Protein AF-A0A5N4CCH5-F1 (afdb_monomer)

pLDDT: mean 79.67, std 15.78, range [26.64, 95.81]

Radius of gyration: 15.65 Å; Cα contacts (8 Å, |Δi|>4): 89; chains: 1; bounding box: 44×26×33 Å

Nearest PDB structures (foldseek):
  2zqq-assembly1_A  TM=9.635E-01  e=7.496E-06  Homo sapiens
  8ahz-assembly1_A  TM=8.994E-01  e=6.112E-03  Streptomyces virginiae
  4elx-assembly1_D  TM=8.925E-01  e=4.758E-02  Escherichia coli K-12
  4i42-assembly1_A  TM=8.970E-01  e=4.758E-02  Escherichia coli K-12
  5z7r-assembly1_A  TM=9.036E-01  e=8.806E-02  Clostridium acetobutylicum ATCC 824

InterPro domains:
  IPR001753 Enoyl-CoA hydratase/isomerase-like domain [PF00378] (44-97)
  IPR029045 ClpP/crotonase-like domain superfamily [SSF52096] (44-97)

Secondary structure (DSSP, 8-state):
-----TTSHHHHHHHHHHHHHS---HHHHHHHHHHHHHHHHHHTEEEEEE--GGGTT---HHHHHHHHHHHHHHHT-TT--EEEEEESSTT-S----

Mean predicted aligned error: 8.51 Å

Foldseek 3Di:
DDDPVQLPPVLVVVLVVVVVVDVDDPVVSVVVSVVVSVVSQQQAEGEAEQEDQVQLAEPDPVNVVVVVVVVVVCVPPPSHDYYHYAYPHPPGGYPYD

Solvent-accessible surface area (backbone atoms only — not comparable to full-atom values): 5791 Å² total; per-residue (Å²): 134,78,77,82,70,46,68,51,64,61,52,55,50,51,48,49,58,43,52,76,71,41,98,66,60,80,85,53,50,62,63,50,52,51,52,52,47,52,52,44,59,71,66,10,57,41,46,47,76,46,79,37,67,94,57,44,38,40,56,42,74,66,55,52,54,51,51,50,53,51,51,60,61,48,70,75,40,89,62,60,72,44,78,46,79,44,47,70,37,85,99,41,70,56,68,49,114

Sequence (97 aa):
MEKLDNRIPLVDKFCADLKERVKMNPSEVGPFVSKIRAVINEIGIVVLGINRASAKNSLSKNLIKMLSKAVDALKSDKKVRTIIVRSEVPGIFCAGM

Organism: Camelus dromedarius (NCBI:txid9838)

Structure (mmCIF, N/CA/C/O backbone):
data_AF-A0A5N4CCH5-F1
#
_entry.id   AF-A0A5N4CCH5-F1
#
loop_
_atom_site.group_PDB
_atom_site.id
_atom_site.type_symbol
_atom_site.label_atom_id
_atom_site.label_alt_id
_atom_site.label_comp_id
_atom_site.label_asym_id
_atom_site.label_entity_id
_atom_site.label_seq_id
_atom_site.pdbx_PDB_ins_code
_atom_site.Cartn_x
_atom_site.Cartn_y
_atom_site.Cartn_z
_atom_site.occupancy
_atom_site.B_iso_or_equiv
_atom_site.auth_seq_id
_atom_site.auth_comp_id
_atom_site.auth_asym_id
_atom_site.auth_atom_id
_atom_site.pdbx_PDB_model_num
ATOM 1 N N . MET A 1 1 ? 5.363 16.893 4.898 1.00 26.64 1 MET A N 1
ATOM 2 C CA . MET A 1 1 ? 4.578 15.892 5.650 1.00 26.64 1 MET A CA 1
ATOM 3 C C . MET A 1 1 ? 3.293 15.664 4.870 1.00 26.64 1 MET A C 1
ATOM 5 O O . MET A 1 1 ? 2.248 16.192 5.224 1.00 26.64 1 MET A O 1
ATOM 9 N N . GLU A 1 2 ? 3.407 14.995 3.721 1.00 28.94 2 GLU A N 1
ATOM 10 C CA . GLU A 1 2 ? 2.249 14.644 2.897 1.00 28.94 2 GLU A CA 1
ATOM 11 C C . GLU A 1 2 ? 1.438 13.614 3.671 1.00 28.94 2 GLU A C 1
ATOM 13 O O . GLU A 1 2 ? 1.958 12.568 4.068 1.00 28.94 2 GLU A O 1
ATOM 18 N N . LYS A 1 3 ? 0.180 13.948 3.962 1.00 30.39 3 LYS A N 1
ATOM 19 C CA . LYS A 1 3 ? -0.773 12.978 4.484 1.00 30.39 3 LYS A CA 1
ATOM 20 C C . LYS A 1 3 ? -0.831 11.862 3.451 1.00 30.39 3 LYS A C 1
ATOM 22 O O . LYS A 1 3 ? -1.191 12.110 2.307 1.00 30.39 3 LYS A O 1
ATOM 27 N N . LEU A 1 4 ? -0.417 10.670 3.862 1.00 39.78 4 LEU A N 1
ATOM 28 C CA . LEU A 1 4 ? -0.487 9.455 3.071 1.00 39.78 4 LEU A CA 1
ATOM 29 C C . LEU A 1 4 ? -1.975 9.130 2.871 1.00 39.78 4 LEU A C 1
ATOM 31 O O . LEU A 1 4 ? -2.545 8.300 3.578 1.00 39.78 4 LEU A O 1
ATOM 35 N N . ASP A 1 5 ? -2.641 9.823 1.951 1.00 44.97 5 ASP A N 1
ATOM 36 C CA . ASP A 1 5 ? -4.010 9.514 1.549 1.00 44.97 5 ASP A CA 1
ATOM 37 C C . ASP A 1 5 ? -4.011 8.308 0.598 1.00 44.97 5 ASP A C 1
ATOM 39 O O . ASP A 1 5 ? -4.600 8.285 -0.477 1.00 44.97 5 ASP A O 1
ATOM 43 N N . ASN A 1 6 ? -3.320 7.248 1.019 1.00 46.69 6 ASN A N 1
ATOM 44 C CA . ASN A 1 6 ? -3.266 5.965 0.331 1.00 46.69 6 ASN A CA 1
ATOM 45 C C . ASN A 1 6 ? -4.557 5.150 0.547 1.00 46.69 6 ASN A C 1
ATOM 47 O O . ASN A 1 6 ? -4.608 3.959 0.248 1.00 46.69 6 ASN A O 1
ATOM 51 N N . ARG A 1 7 ? -5.623 5.774 1.068 1.00 50.81 7 ARG A N 1
ATOM 52 C CA . ARG A 1 7 ? -6.957 5.165 1.203 1.00 50.81 7 ARG A CA 1
ATOM 53 C C . ARG A 1 7 ? -7.794 5.266 -0.076 1.00 50.81 7 ARG A C 1
ATOM 55 O O . ARG A 1 7 ? -8.833 4.625 -0.187 1.00 50.81 7 ARG A O 1
ATOM 62 N N . ILE A 1 8 ? -7.329 6.043 -1.050 1.00 51.16 8 ILE A N 1
ATOM 63 C CA . ILE A 1 8 ? -8.065 6.432 -2.255 1.00 51.16 8 ILE A CA 1
ATOM 64 C C . ILE A 1 8 ? -7.961 5.431 -3.434 1.00 51.16 8 ILE A C 1
ATOM 66 O O . ILE A 1 8 ? -8.993 5.136 -4.041 1.00 51.16 8 ILE A O 1
ATOM 70 N N . PRO A 1 9 ? -6.804 4.812 -3.758 1.00 53.78 9 PRO A N 1
ATOM 71 C CA . PRO A 1 9 ? -6.645 4.146 -5.058 1.00 53.78 9 PRO A CA 1
ATOM 72 C C . PRO A 1 9 ? -7.313 2.766 -5.185 1.00 53.78 9 PRO A C 1
ATOM 74 O O . PRO A 1 9 ? -7.519 2.296 -6.304 1.00 53.78 9 PRO A O 1
ATOM 77 N N . LEU A 1 10 ? -7.643 2.079 -4.084 1.00 59.34 10 LEU A N 1
ATOM 78 C CA . LEU A 1 10 ? -8.353 0.792 -4.160 1.00 59.34 10 LEU A CA 1
ATOM 79 C C . LEU A 1 10 ? -9.838 0.986 -4.441 1.00 59.34 10 LEU A C 1
ATOM 81 O O . LEU A 1 10 ? -10.371 0.248 -5.256 1.00 59.34 10 LEU A O 1
ATOM 85 N N . VAL A 1 11 ? -10.480 1.979 -3.819 1.00 61.31 11 VAL A N 1
ATOM 86 C CA . VAL A 1 11 ? -11.877 2.315 -4.119 1.00 61.31 11 VAL A CA 1
ATOM 87 C C . VAL A 1 11 ? -11.985 2.724 -5.576 1.00 61.31 11 VAL A C 1
ATOM 89 O O . VAL A 1 11 ? -12.819 2.188 -6.285 1.00 61.31 11 VAL A O 1
ATOM 92 N N . ASP A 1 12 ? -11.109 3.606 -6.052 1.00 63.47 12 ASP A N 1
ATOM 93 C CA . ASP A 1 12 ? -11.226 4.124 -7.414 1.00 63.47 12 ASP A CA 1
ATOM 94 C C . ASP A 1 12 ? -10.937 3.045 -8.466 1.00 63.47 12 ASP A C 1
ATOM 96 O O . ASP A 1 12 ? -11.657 2.960 -9.459 1.00 63.47 12 ASP A O 1
ATOM 100 N N . LYS A 1 13 ? -9.970 2.146 -8.216 1.00 63.59 13 LYS A N 1
ATOM 101 C CA . LYS A 1 13 ? -9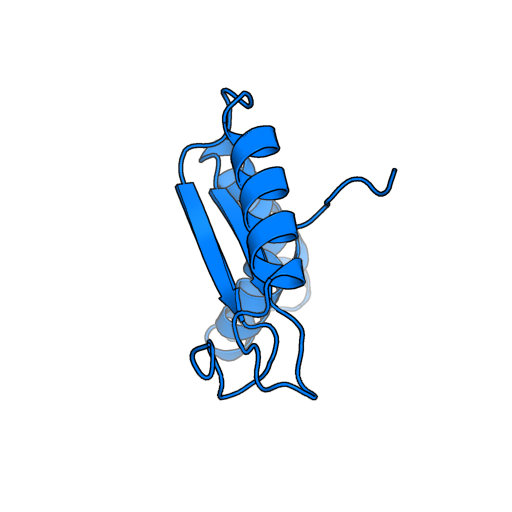.730 0.984 -9.086 1.00 63.59 13 LYS A CA 1
ATOM 102 C C . LYS A 1 13 ? -10.854 -0.050 -9.001 1.00 63.59 13 LYS A C 1
ATOM 104 O O . LYS A 1 13 ? -11.303 -0.536 -10.027 1.00 63.59 13 LYS A O 1
ATOM 109 N N . PHE A 1 14 ? -11.345 -0.359 -7.805 1.00 64.50 14 PHE A N 1
ATOM 110 C CA . PHE A 1 14 ? -12.470 -1.275 -7.615 1.00 64.50 14 PHE A CA 1
ATOM 111 C C . PHE A 1 14 ? -13.752 -0.730 -8.248 1.00 64.50 14 PHE A C 1
ATOM 113 O O . PHE A 1 14 ? -14.509 -1.472 -8.858 1.00 64.50 14 PHE A O 1
ATOM 120 N N . CYS A 1 15 ? -13.984 0.575 -8.155 1.00 63.00 15 CYS A N 1
ATOM 121 C CA . CYS A 1 15 ? -15.099 1.246 -8.798 1.00 63.00 15 CYS A CA 1
ATOM 122 C C . CYS A 1 15 ? -14.917 1.334 -10.314 1.00 63.00 15 CYS A C 1
ATOM 124 O O . CYS A 1 15 ? -15.917 1.257 -11.015 1.00 63.00 15 CYS A O 1
ATOM 126 N N . ALA A 1 16 ? -13.692 1.463 -10.833 1.00 65.12 16 ALA A N 1
ATOM 127 C CA . ALA A 1 16 ? -13.425 1.330 -12.265 1.00 65.12 16 ALA A CA 1
ATOM 128 C C . ALA A 1 16 ? -13.736 -0.097 -12.756 1.00 65.12 16 ALA A C 1
ATOM 130 O O . ALA A 1 16 ? -14.541 -0.254 -13.671 1.00 65.12 16 ALA A O 1
ATOM 131 N N . ASP A 1 17 ? -13.219 -1.122 -12.070 1.00 65.38 17 ASP A N 1
ATOM 132 C CA . ASP A 1 17 ? -13.488 -2.534 -12.374 1.00 65.38 17 ASP A CA 1
ATOM 133 C C . ASP A 1 17 ? -14.992 -2.868 -12.247 1.00 65.38 17 ASP A C 1
ATOM 135 O O . ASP A 1 17 ? -15.541 -3.627 -13.046 1.00 65.38 17 ASP A O 1
ATOM 139 N N . LEU A 1 18 ? -15.697 -2.300 -11.258 1.00 64.81 18 LEU A N 1
ATOM 140 C CA . LEU A 1 18 ? -17.145 -2.471 -11.100 1.00 64.81 18 LEU A CA 1
ATOM 141 C C . LEU A 1 18 ? -17.948 -1.705 -12.150 1.00 64.81 18 LEU A C 1
ATOM 143 O O . LEU A 1 18 ? -18.959 -2.227 -12.599 1.00 64.81 18 LEU A O 1
ATOM 147 N N . LYS A 1 19 ? -17.524 -0.506 -12.567 1.00 64.06 19 LYS A N 1
ATOM 148 C CA . LYS A 1 19 ? -18.167 0.232 -13.668 1.00 64.06 19 LYS A CA 1
ATOM 149 C C . LYS A 1 19 ? -18.099 -0.538 -14.981 1.00 64.06 19 LYS A C 1
ATOM 151 O O . LYS A 1 19 ? -19.061 -0.512 -15.736 1.00 64.06 19 LYS A O 1
ATOM 156 N N . GLU A 1 20 ? -16.994 -1.232 -15.251 1.00 63.94 20 GLU A N 1
ATOM 157 C CA . GLU A 1 20 ? -16.899 -2.105 -16.428 1.00 63.94 20 GLU A CA 1
ATOM 158 C C . GLU A 1 20 ? -17.831 -3.322 -16.328 1.00 63.94 20 GLU A C 1
ATOM 160 O O . GLU A 1 20 ? -18.353 -3.788 -17.340 1.00 63.94 20 GLU A O 1
ATOM 165 N N . ARG A 1 21 ? -18.081 -3.831 -15.114 1.00 60.75 21 ARG A N 1
ATOM 166 C CA . ARG A 1 21 ? -18.922 -5.021 -14.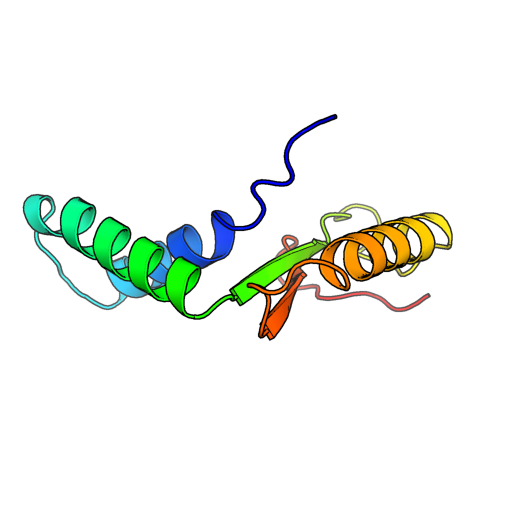882 1.00 60.75 21 ARG A CA 1
ATOM 167 C C . ARG A 1 21 ? -20.411 -4.716 -14.724 1.00 60.75 21 ARG A C 1
ATOM 169 O O . ARG A 1 21 ? -21.242 -5.568 -15.026 1.00 60.75 21 ARG A O 1
ATOM 176 N N . VAL A 1 22 ? -20.757 -3.528 -14.243 1.00 66.81 22 VAL A N 1
ATOM 177 C CA . VAL A 1 22 ? -22.126 -3.099 -13.959 1.00 66.81 22 VAL A CA 1
ATOM 178 C C . VAL A 1 22 ? -22.461 -1.978 -14.934 1.00 66.81 22 VAL 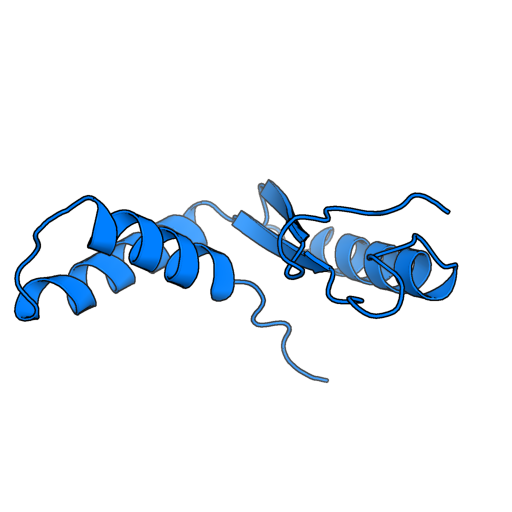A C 1
ATOM 180 O O . VAL A 1 22 ? -21.952 -0.869 -14.798 1.00 66.81 22 VAL A O 1
ATOM 183 N N . LYS A 1 23 ? -23.326 -2.251 -15.920 1.00 70.94 23 LYS A N 1
ATOM 184 C CA . LYS A 1 23 ? -23.901 -1.231 -16.817 1.00 70.94 23 LYS A CA 1
ATOM 185 C C . LYS A 1 23 ? -24.792 -0.275 -16.004 1.00 70.94 23 LYS A C 1
ATOM 187 O O . LYS A 1 23 ? -26.007 -0.427 -15.983 1.00 70.94 23 LYS A O 1
ATOM 192 N N . MET A 1 24 ? -24.173 0.642 -15.268 1.00 71.56 24 MET A N 1
ATOM 193 C CA . MET A 1 24 ? -24.813 1.548 -14.313 1.00 71.56 24 MET A CA 1
ATOM 194 C C . MET A 1 24 ? -25.076 2.915 -14.948 1.00 71.56 24 MET A C 1
ATOM 196 O O . MET A 1 24 ? -24.270 3.407 -15.740 1.00 71.56 24 MET A O 1
ATOM 200 N N . ASN A 1 25 ? -26.180 3.556 -14.561 1.00 81.75 25 ASN A N 1
ATOM 201 C CA . ASN A 1 25 ? -26.483 4.910 -15.007 1.00 81.75 25 ASN A CA 1
ATOM 202 C C . ASN A 1 25 ? -25.484 5.923 -14.410 1.00 81.75 25 ASN A C 1
ATOM 204 O O . ASN A 1 25 ? -25.153 5.831 -13.223 1.00 81.75 25 ASN A O 1
ATOM 208 N N . PRO A 1 26 ? -25.023 6.933 -15.176 1.00 79.12 26 PRO A N 1
ATOM 209 C CA . PRO A 1 26 ? -24.027 7.899 -14.698 1.00 79.12 26 PRO A CA 1
ATOM 210 C C . PRO A 1 26 ? -24.414 8.637 -13.406 1.00 79.12 26 PRO A C 1
ATOM 212 O O . PRO A 1 26 ? -23.539 8.999 -12.621 1.00 79.12 26 PRO A O 1
ATOM 215 N N . SER A 1 27 ? -25.712 8.831 -13.162 1.00 85.31 27 SER A N 1
ATOM 216 C CA . SER A 1 27 ? -26.250 9.481 -11.962 1.00 85.31 27 SER A CA 1
ATOM 217 C C . SER A 1 27 ? -26.060 8.670 -10.672 1.00 85.31 27 SER A C 1
ATOM 219 O O . SER A 1 27 ? -26.013 9.250 -9.590 1.00 85.31 27 SER A O 1
ATOM 221 N N . GLU A 1 28 ? -25.908 7.348 -10.760 1.00 80.88 28 GLU A N 1
ATOM 222 C CA . GLU A 1 28 ? -25.823 6.450 -9.596 1.00 80.88 28 GLU A CA 1
ATOM 223 C C . GLU A 1 28 ? -24.379 6.169 -9.160 1.00 80.88 28 GLU A C 1
ATOM 225 O O . GLU A 1 28 ? -24.115 5.779 -8.020 1.00 80.88 28 GLU A O 1
ATOM 230 N N . VAL A 1 29 ? -23.422 6.436 -10.050 1.00 79.12 29 VAL A N 1
ATOM 231 C CA . VAL A 1 29 ? -21.995 6.183 -9.841 1.00 79.12 29 VAL A CA 1
ATOM 232 C C . VAL A 1 29 ? -21.446 6.921 -8.618 1.00 79.12 29 VAL A C 1
ATOM 234 O O . VAL A 1 29 ? -20.743 6.326 -7.803 1.00 79.12 29 VAL A O 1
ATOM 237 N N . GLY A 1 30 ? -21.733 8.219 -8.488 1.00 80.25 30 GLY A N 1
ATOM 238 C CA . GLY A 1 30 ? -21.195 9.054 -7.407 1.00 80.25 30 GLY A CA 1
ATOM 239 C C . GLY A 1 30 ? -21.610 8.562 -6.012 1.00 80.25 30 GLY A C 1
ATOM 240 O O . GLY A 1 30 ? -20.736 8.296 -5.175 1.00 80.25 30 GLY A O 1
ATOM 241 N N . PRO A 1 31 ? -22.921 8.380 -5.757 1.00 86.12 31 PRO A N 1
ATOM 242 C CA . PRO A 1 31 ? -23.421 7.803 -4.510 1.00 86.12 31 PRO A CA 1
ATOM 243 C C . PRO A 1 31 ? -22.859 6.406 -4.221 1.00 86.12 31 PRO A C 1
ATOM 245 O O . PRO A 1 31 ? -22.478 6.118 -3.086 1.00 86.12 31 PRO A O 1
ATOM 248 N N . PHE A 1 32 ? -22.748 5.552 -5.242 1.00 81.44 32 PHE A N 1
ATOM 249 C CA . PHE A 1 32 ? -22.232 4.193 -5.095 1.00 81.44 32 PHE A CA 1
ATOM 250 C C . PHE A 1 32 ? -20.762 4.165 -4.646 1.00 81.44 32 PHE A C 1
ATOM 252 O O . PHE A 1 32 ? -20.429 3.526 -3.645 1.00 81.44 32 PHE A O 1
ATOM 259 N N . VAL A 1 33 ? -19.892 4.925 -5.324 1.00 78.94 33 VAL A N 1
ATOM 260 C CA . VAL A 1 33 ? -18.467 5.071 -4.966 1.00 78.94 33 VAL A CA 1
ATOM 261 C C . VAL A 1 33 ? -18.319 5.626 -3.547 1.00 78.94 33 VAL A C 1
ATOM 263 O O . VAL A 1 33 ? -17.506 5.135 -2.763 1.00 78.94 33 VAL A O 1
ATOM 266 N N . SER A 1 34 ? -19.136 6.622 -3.194 1.00 81.44 34 SER A N 1
ATOM 267 C CA . SER A 1 34 ? -19.111 7.255 -1.870 1.00 81.44 34 SER A CA 1
ATOM 268 C C . SER A 1 34 ? -19.483 6.272 -0.761 1.00 81.44 34 SER A C 1
ATOM 270 O O . SER A 1 34 ? -18.815 6.224 0.273 1.00 81.44 34 SER A O 1
ATOM 272 N N . LYS A 1 35 ? -20.502 5.436 -0.991 1.00 83.12 35 LYS A N 1
ATOM 273 C CA . LYS A 1 35 ? -20.942 4.420 -0.029 1.00 83.12 35 LYS A CA 1
ATOM 274 C C . LYS A 1 35 ? -19.889 3.330 0.165 1.00 83.12 35 LYS A C 1
ATOM 276 O O . LYS A 1 35 ? -19.586 2.977 1.300 1.00 83.12 35 LYS A O 1
ATOM 281 N N . ILE A 1 36 ? -19.268 2.858 -0.918 1.00 81.50 36 ILE A N 1
ATOM 282 C CA . ILE A 1 36 ? -18.149 1.904 -0.846 1.00 81.50 36 ILE A CA 1
ATOM 283 C C . ILE A 1 36 ? -16.973 2.501 -0.067 1.00 81.50 36 ILE A C 1
ATOM 285 O O . ILE A 1 36 ? -16.408 1.839 0.803 1.00 81.50 36 ILE A O 1
ATOM 289 N N . ARG A 1 37 ? -16.619 3.762 -0.339 1.00 74.94 37 ARG A N 1
ATOM 290 C CA . ARG A 1 37 ? -15.533 4.460 0.359 1.00 74.94 37 ARG A CA 1
ATOM 291 C C . ARG A 1 37 ? -15.800 4.575 1.859 1.00 74.94 37 ARG A C 1
ATOM 293 O O . ARG A 1 37 ? -14.888 4.350 2.650 1.00 74.94 37 ARG A O 1
ATOM 300 N N . ALA A 1 38 ? -17.033 4.901 2.245 1.00 79.44 38 ALA A N 1
ATOM 301 C CA . ALA A 1 38 ? -17.438 4.961 3.646 1.00 79.44 38 ALA A CA 1
ATOM 302 C C . ALA A 1 38 ? -17.270 3.596 4.331 1.00 79.44 38 ALA A C 1
ATOM 304 O O . ALA A 1 38 ? -16.576 3.511 5.341 1.00 79.44 38 ALA A O 1
ATOM 305 N N . VAL A 1 39 ? -17.782 2.523 3.716 1.00 80.00 39 VAL A N 1
ATOM 306 C CA . VAL A 1 39 ? -17.653 1.156 4.247 1.00 80.00 39 VAL A CA 1
ATOM 307 C C . VAL A 1 39 ? -16.185 0.752 4.391 1.00 80.00 39 VAL A C 1
ATOM 309 O O . VAL A 1 39 ? -15.795 0.263 5.446 1.00 80.00 39 VAL A O 1
ATOM 312 N N . ILE A 1 40 ? -15.348 0.997 3.375 1.00 76.00 40 ILE A N 1
ATOM 313 C CA . ILE A 1 40 ? -13.913 0.660 3.402 1.00 76.00 40 ILE A CA 1
ATOM 314 C C . ILE A 1 40 ? -13.169 1.416 4.516 1.00 76.00 40 ILE A C 1
ATOM 316 O O . ILE A 1 40 ? -12.308 0.846 5.195 1.00 76.00 40 ILE A O 1
ATOM 320 N N . ASN A 1 41 ? -13.528 2.679 4.746 1.00 73.31 41 ASN A N 1
ATOM 321 C CA . ASN A 1 41 ? -12.967 3.474 5.834 1.00 73.31 41 ASN A CA 1
ATOM 322 C C . ASN A 1 41 ? -13.412 2.977 7.216 1.00 73.31 41 ASN A C 1
ATOM 324 O O . ASN A 1 41 ? -12.610 2.995 8.148 1.00 73.31 41 ASN A O 1
ATOM 328 N N . GLU A 1 42 ? -14.655 2.514 7.355 1.00 79.56 42 GLU A N 1
ATOM 329 C CA . GLU A 1 42 ? -15.173 1.956 8.607 1.00 79.56 42 GLU A CA 1
ATOM 330 C C . GLU A 1 42 ? -14.528 0.612 8.948 1.00 79.56 42 GLU A C 1
ATOM 332 O O . GLU A 1 42 ? -14.151 0.378 10.097 1.00 79.56 42 GLU A O 1
ATOM 337 N N . ILE A 1 43 ? -14.339 -0.271 7.964 1.00 82.56 43 ILE A N 1
ATOM 338 C CA . ILE A 1 43 ? -13.718 -1.588 8.182 1.00 82.56 43 ILE A CA 1
ATOM 339 C C . ILE A 1 43 ? -12.209 -1.507 8.446 1.00 82.56 43 ILE A C 1
ATOM 341 O O . ILE A 1 43 ? -11.643 -2.464 8.969 1.00 82.56 43 ILE A O 1
ATOM 345 N N . GLY A 1 44 ? -11.568 -0.359 8.205 1.00 85.56 44 GLY A N 1
ATOM 346 C CA . GLY A 1 44 ? -10.184 -0.127 8.620 1.00 85.56 44 GLY A CA 1
ATOM 347 C C . GLY A 1 44 ? -9.138 -0.712 7.673 1.00 85.56 44 GLY A C 1
ATOM 348 O O . GLY A 1 44 ? -8.095 -1.189 8.124 1.00 85.56 44 GLY A O 1
ATOM 349 N N . ILE A 1 45 ? -9.419 -0.722 6.369 1.00 84.19 45 ILE A N 1
ATOM 350 C CA . ILE A 1 45 ? -8.468 -1.191 5.355 1.00 84.19 45 ILE A CA 1
ATOM 351 C C . ILE A 1 45 ? -7.523 -0.052 4.960 1.00 84.19 45 ILE A C 1
ATOM 353 O O . ILE A 1 45 ? -7.956 1.055 4.638 1.00 84.19 45 ILE A O 1
ATOM 357 N N . VAL A 1 46 ? -6.225 -0.345 4.928 1.00 84.56 46 VAL A N 1
ATOM 358 C CA . VAL A 1 46 ? -5.178 0.543 4.409 1.00 84.56 46 VAL A CA 1
ATOM 359 C C . VAL A 1 46 ? -4.464 -0.133 3.251 1.00 84.56 46 VAL A C 1
ATOM 361 O O . VAL A 1 46 ? -4.229 -1.337 3.272 1.00 84.56 46 VAL A O 1
ATOM 364 N N . VAL A 1 47 ? -4.103 0.643 2.233 1.00 84.38 47 VAL A N 1
ATOM 365 C CA . VAL A 1 47 ? -3.442 0.134 1.032 1.00 84.38 47 VAL A CA 1
ATOM 366 C C . VAL A 1 47 ? -2.052 0.746 0.938 1.00 84.38 47 VAL A C 1
ATOM 368 O O . VAL A 1 47 ? -1.888 1.953 1.061 1.00 84.38 47 VAL A O 1
ATOM 371 N N . LEU A 1 48 ? -1.038 -0.083 0.728 1.00 88.69 48 LEU A N 1
ATOM 372 C CA . LEU A 1 48 ? 0.336 0.340 0.489 1.00 88.69 48 LEU A CA 1
ATOM 373 C C . LEU A 1 48 ? 0.696 0.012 -0.961 1.00 88.69 48 LEU A C 1
ATOM 375 O O . LEU A 1 48 ? 0.788 -1.157 -1.338 1.00 88.69 48 LEU A O 1
ATOM 379 N N . GLY A 1 49 ? 0.852 1.055 -1.775 1.00 89.88 49 GLY A N 1
ATOM 380 C CA . GLY A 1 49 ? 1.253 0.959 -3.176 1.00 89.88 49 GLY A CA 1
ATOM 381 C C . GLY A 1 49 ? 2.772 0.982 -3.340 1.00 89.88 49 GLY A C 1
ATOM 382 O O . GLY A 1 49 ? 3.446 1.843 -2.776 1.00 89.88 49 GLY 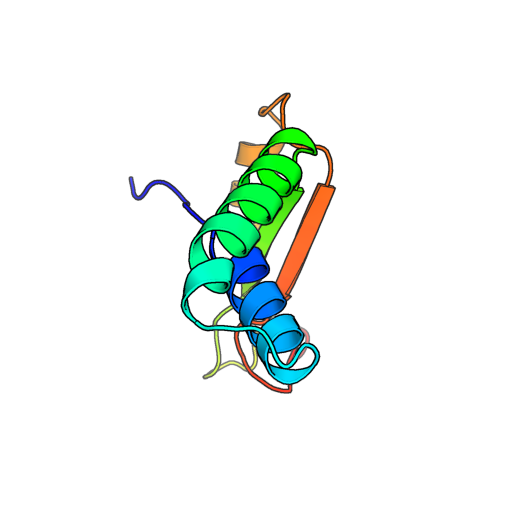A O 1
ATOM 383 N N . ILE A 1 50 ? 3.319 0.052 -4.127 1.00 90.81 50 ILE A N 1
ATOM 384 C CA . ILE A 1 50 ? 4.717 0.085 -4.577 1.00 90.81 50 ILE A CA 1
ATOM 385 C C . ILE A 1 50 ? 4.750 0.546 -6.037 1.00 90.81 50 ILE A C 1
ATOM 387 O O . ILE A 1 50 ? 4.168 -0.101 -6.915 1.00 90.81 50 ILE A O 1
ATOM 391 N N . ASN A 1 51 ? 5.452 1.653 -6.287 1.00 90.62 51 ASN A N 1
ATOM 392 C CA . ASN A 1 51 ? 5.549 2.285 -7.599 1.00 90.62 51 ASN A CA 1
ATOM 393 C 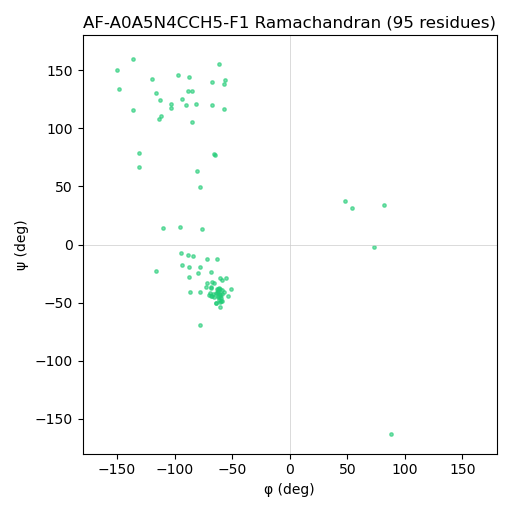C . ASN A 1 51 ? 7.008 2.604 -7.973 1.00 90.62 51 ASN A C 1
ATOM 395 O O . ASN A 1 51 ? 7.496 3.723 -7.833 1.00 90.62 51 ASN A O 1
ATOM 399 N N . ARG A 1 52 ? 7.741 1.582 -8.416 1.00 90.75 52 ARG A N 1
ATOM 400 C CA . ARG A 1 52 ? 9.107 1.670 -8.956 1.00 90.75 52 ARG A CA 1
ATOM 401 C C . ARG A 1 52 ? 9.187 0.907 -10.275 1.00 90.75 52 ARG A C 1
ATOM 403 O O . ARG A 1 52 ? 9.888 -0.103 -10.372 1.00 90.75 52 ARG A O 1
ATOM 410 N N . ALA A 1 53 ? 8.488 1.405 -11.296 1.00 90.94 53 ALA A N 1
ATOM 411 C CA . ALA A 1 53 ? 8.444 0.788 -12.626 1.00 90.94 53 ALA A CA 1
ATOM 412 C C . ALA A 1 53 ? 9.844 0.543 -13.222 1.00 90.94 53 ALA A C 1
ATOM 414 O O . ALA A 1 53 ? 10.126 -0.560 -13.684 1.00 90.94 53 ALA A O 1
ATOM 415 N N . SER A 1 54 ? 10.752 1.522 -13.114 1.00 92.88 54 SER A N 1
ATOM 416 C CA . SER A 1 54 ? 12.128 1.433 -13.635 1.00 92.88 54 SER A CA 1
ATOM 417 C C . SER A 1 54 ? 12.952 0.294 -13.029 1.00 92.88 54 SER A C 1
ATOM 419 O O . SER A 1 54 ? 13.831 -0.250 -13.686 1.00 92.88 54 SER A O 1
ATOM 421 N N . ALA A 1 55 ? 12.650 -0.093 -11.789 1.00 93.12 55 ALA A N 1
ATOM 422 C CA . ALA A 1 55 ? 13.327 -1.170 -11.077 1.00 93.12 55 ALA A CA 1
ATOM 423 C C . ALA A 1 55 ? 12.429 -2.401 -10.889 1.00 93.12 55 ALA A C 1
ATOM 425 O O . ALA A 1 55 ? 12.734 -3.240 -10.046 1.00 93.12 55 ALA A O 1
ATOM 426 N N . LYS A 1 56 ? 11.297 -2.490 -11.607 1.00 93.12 56 LYS A N 1
ATOM 427 C CA . LYS A 1 56 ? 10.313 -3.581 -11.486 1.00 93.12 56 LYS A CA 1
ATOM 428 C C . LYS A 1 56 ? 9.930 -3.883 -10.026 1.00 93.12 56 LYS A C 1
ATOM 430 O O . LYS A 1 56 ? 9.782 -5.039 -9.634 1.00 93.12 56 LYS A O 1
ATOM 435 N N . ASN A 1 57 ? 9.822 -2.840 -9.198 1.00 94.31 57 ASN A N 1
ATOM 436 C CA . ASN A 1 57 ? 9.582 -2.956 -7.756 1.00 94.31 57 ASN A CA 1
ATOM 437 C C . ASN A 1 57 ? 10.583 -3.867 -7.006 1.00 94.31 57 ASN A C 1
ATOM 439 O O . ASN A 1 57 ? 10.210 -4.475 -6.005 1.00 94.31 57 ASN A O 1
ATOM 443 N N . SER A 1 58 ? 11.846 -3.962 -7.447 1.00 95.38 58 SER A N 1
ATOM 444 C CA . SER A 1 58 ? 12.893 -4.667 -6.686 1.00 95.38 58 SER A CA 1
ATOM 445 C C . SER A 1 58 ? 13.022 -4.089 -5.268 1.00 95.38 58 SER A C 1
ATOM 447 O O . SER A 1 58 ? 12.912 -2.872 -5.044 1.00 95.38 58 SER A O 1
ATOM 449 N N . LEU A 1 59 ? 13.246 -4.972 -4.299 1.00 93.88 59 LEU A N 1
ATOM 450 C CA . LEU A 1 59 ? 13.268 -4.721 -2.862 1.00 93.88 59 LEU A CA 1
ATOM 451 C C . LEU A 1 59 ? 14.604 -4.120 -2.411 1.00 93.88 59 LEU A C 1
ATOM 453 O O . LEU A 1 59 ? 15.333 -4.677 -1.596 1.00 93.88 59 LEU A O 1
ATOM 457 N N . SER A 1 60 ? 14.909 -2.924 -2.916 1.00 93.62 60 SER A N 1
ATOM 458 C CA . SER A 1 60 ? 16.088 -2.175 -2.473 1.00 93.62 60 SER A CA 1
ATOM 459 C C . SER A 1 60 ? 16.024 -1.835 -0.978 1.00 93.62 60 SER A C 1
ATOM 461 O O . SER A 1 60 ? 14.946 -1.653 -0.405 1.00 93.62 60 SER A O 1
ATOM 463 N N . LYS A 1 61 ? 17.193 -1.626 -0.357 1.00 95.06 61 LYS A N 1
ATOM 464 C CA . LYS A 1 61 ? 17.313 -1.193 1.051 1.00 95.06 61 LYS A CA 1
ATOM 465 C C . LYS A 1 61 ? 16.452 0.034 1.369 1.00 95.06 61 LYS A C 1
ATOM 467 O O . LYS A 1 61 ? 15.864 0.116 2.444 1.00 95.06 61 LYS A O 1
ATOM 472 N N . ASN A 1 62 ? 16.358 0.980 0.432 1.00 93.69 62 ASN A N 1
ATOM 473 C CA . ASN A 1 62 ? 15.530 2.168 0.607 1.00 93.69 62 ASN A CA 1
ATOM 474 C C . ASN A 1 62 ? 14.033 1.825 0.635 1.00 93.69 62 ASN A C 1
ATOM 476 O O . ASN A 1 62 ? 13.317 2.304 1.510 1.00 93.69 62 ASN A O 1
ATOM 480 N N . LEU A 1 63 ? 13.573 0.960 -0.277 1.00 91.38 63 LEU A N 1
ATOM 481 C CA . LEU A 1 63 ? 12.173 0.536 -0.323 1.00 91.38 63 LEU A CA 1
ATOM 482 C C . LEU A 1 63 ? 11.777 -0.210 0.957 1.00 91.38 63 LEU A C 1
ATOM 484 O O . LEU A 1 63 ? 10.748 0.108 1.546 1.00 91.38 63 LEU A O 1
ATOM 488 N N . ILE A 1 64 ? 12.620 -1.131 1.430 1.00 94.00 64 ILE A N 1
ATOM 489 C CA . ILE A 1 64 ? 12.387 -1.861 2.685 1.00 94.00 64 ILE A CA 1
ATOM 490 C C . ILE A 1 64 ? 12.314 -0.889 3.870 1.00 94.00 64 ILE A C 1
ATOM 492 O O . ILE A 1 64 ? 11.403 -0.977 4.690 1.00 94.00 64 ILE A O 1
ATOM 496 N N . LYS A 1 65 ? 13.221 0.095 3.935 1.00 95.81 65 LYS A N 1
ATOM 497 C CA . LYS A 1 65 ? 13.220 1.118 4.991 1.00 95.81 65 LYS A CA 1
ATOM 498 C C . LYS A 1 65 ? 11.948 1.968 4.973 1.00 95.81 65 LYS A C 1
ATOM 500 O O . LYS A 1 65 ? 11.414 2.286 6.032 1.00 95.81 65 LYS A O 1
ATOM 505 N N . MET A 1 66 ? 11.462 2.348 3.792 1.00 93.00 66 MET A N 1
ATOM 506 C CA . MET A 1 66 ? 10.212 3.100 3.655 1.00 93.00 66 MET A CA 1
ATOM 507 C C . MET A 1 66 ? 8.994 2.258 4.035 1.00 93.00 66 MET A C 1
ATOM 509 O O . MET A 1 66 ? 8.141 2.740 4.776 1.00 93.00 66 MET A O 1
ATOM 513 N N . LEU A 1 67 ? 8.938 1.003 3.583 1.00 92.31 67 LEU A N 1
ATOM 514 C CA . LEU A 1 67 ? 7.852 0.086 3.913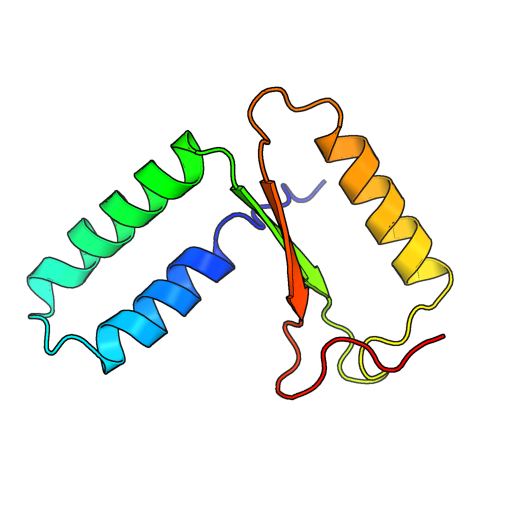 1.00 92.31 67 LEU A CA 1
ATOM 515 C C . LEU A 1 67 ? 7.789 -0.185 5.422 1.00 92.31 67 LEU A C 1
ATOM 517 O O . LEU A 1 67 ? 6.714 -0.102 6.003 1.00 92.31 67 LEU A O 1
ATOM 521 N N . SER A 1 68 ? 8.936 -0.416 6.069 1.00 94.69 68 SER A N 1
ATOM 522 C CA . SER A 1 68 ? 9.011 -0.592 7.526 1.00 94.69 68 SER A CA 1
ATOM 523 C C . SER A 1 68 ? 8.490 0.637 8.264 1.00 94.69 68 SER A C 1
ATOM 525 O O . SER A 1 68 ? 7.621 0.503 9.114 1.00 94.69 68 SER A O 1
ATOM 527 N N . LYS A 1 69 ? 8.934 1.845 7.887 1.00 93.25 69 LYS A N 1
ATOM 528 C CA . LYS A 1 69 ? 8.429 3.088 8.492 1.00 93.25 69 LYS A CA 1
ATOM 529 C C . LYS A 1 69 ? 6.919 3.256 8.321 1.00 93.25 69 LYS A C 1
ATOM 531 O O . LYS A 1 69 ? 6.257 3.748 9.229 1.00 93.25 69 LYS A O 1
ATOM 536 N N . ALA A 1 70 ? 6.382 2.881 7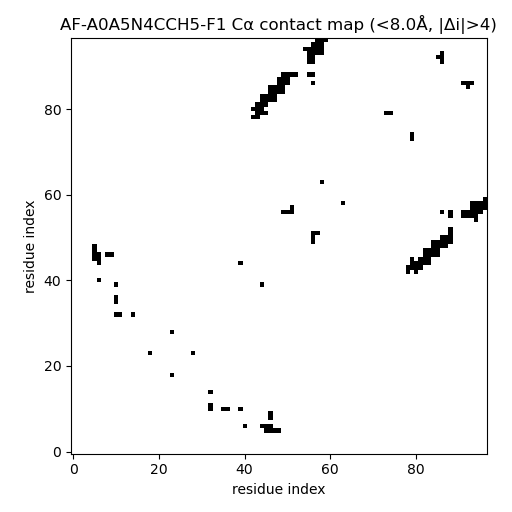.161 1.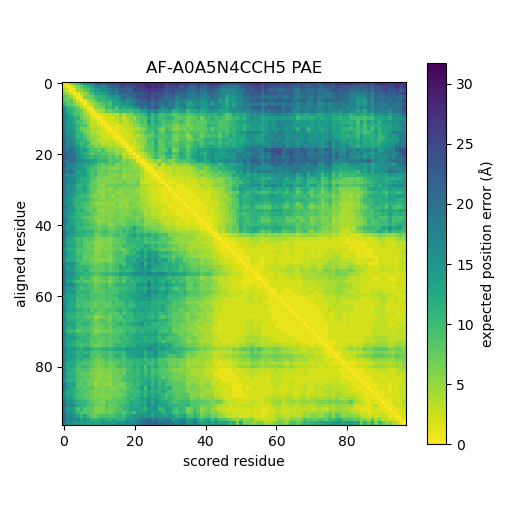00 90.38 70 ALA A N 1
ATOM 537 C CA . ALA A 1 70 ? 4.949 2.945 6.906 1.00 90.38 70 ALA A CA 1
ATOM 538 C C . ALA A 1 70 ? 4.180 1.964 7.803 1.00 90.38 70 ALA A C 1
ATOM 540 O O . ALA A 1 70 ? 3.193 2.352 8.417 1.00 90.38 70 ALA A O 1
ATOM 541 N N . VAL A 1 71 ? 4.656 0.722 7.936 1.00 91.31 71 VAL A N 1
ATOM 542 C CA . VAL A 1 71 ? 4.055 -0.275 8.835 1.00 91.31 71 VAL A CA 1
ATOM 543 C C . VAL A 1 71 ? 4.146 0.171 10.298 1.00 91.31 71 VAL A C 1
ATOM 545 O O . VAL A 1 71 ? 3.159 0.068 11.021 1.00 91.31 71 VAL A O 1
ATOM 548 N N . ASP A 1 72 ? 5.275 0.740 10.721 1.00 93.19 72 ASP A N 1
ATOM 549 C CA . ASP A 1 72 ? 5.452 1.260 12.082 1.00 93.19 72 ASP A CA 1
ATOM 550 C C . ASP A 1 72 ? 4.485 2.411 12.391 1.00 93.19 72 ASP A C 1
ATOM 552 O O . ASP A 1 72 ? 3.910 2.464 13.478 1.00 93.19 72 ASP A O 1
ATOM 556 N N . ALA A 1 73 ? 4.249 3.303 11.425 1.00 89.81 73 ALA A N 1
ATOM 557 C CA . ALA A 1 73 ? 3.264 4.372 11.561 1.00 89.81 73 ALA A CA 1
ATOM 558 C C . ALA A 1 73 ? 1.824 3.837 11.655 1.00 89.81 73 ALA A C 1
ATOM 560 O O . ALA A 1 73 ? 1.002 4.419 12.357 1.00 89.81 73 ALA A O 1
ATOM 561 N N . LEU A 1 74 ? 1.517 2.726 10.976 1.00 88.94 74 LEU A N 1
ATOM 562 C CA . LEU A 1 74 ? 0.192 2.098 11.009 1.00 88.94 74 LEU A CA 1
ATOM 563 C C . LEU A 1 74 ? -0.037 1.255 12.266 1.00 88.94 74 LEU A C 1
ATOM 565 O O . LEU A 1 74 ? -1.177 1.090 12.687 1.00 88.94 74 LEU A O 1
ATOM 569 N N . LYS A 1 75 ? 1.028 0.755 12.900 1.00 87.81 75 LYS A N 1
ATOM 570 C CA . LYS A 1 75 ? 0.951 -0.068 14.116 1.00 87.81 75 LYS A CA 1
ATOM 571 C C . LYS A 1 75 ? 0.251 0.640 15.282 1.00 87.81 75 LYS A C 1
ATOM 573 O O . LYS A 1 75 ? -0.357 -0.020 16.119 1.00 87.81 75 LYS A O 1
ATOM 578 N N . SER A 1 76 ? 0.354 1.966 15.361 1.00 87.06 76 SER A N 1
ATOM 579 C CA . SER A 1 76 ? -0.270 2.774 16.416 1.00 87.06 76 SER A CA 1
ATOM 580 C C . SER A 1 76 ? -1.701 3.221 16.087 1.00 87.06 76 SER A C 1
ATOM 582 O O . SER A 1 76 ? -2.397 3.726 16.973 1.00 87.06 76 SER A O 1
ATOM 584 N N . ASP A 1 77 ? -2.175 3.015 14.853 1.00 86.50 77 ASP A N 1
ATOM 585 C CA . ASP A 1 77 ? -3.523 3.397 14.442 1.00 86.50 77 ASP A CA 1
ATOM 586 C C . ASP A 1 77 ? -4.538 2.300 14.800 1.00 86.50 77 ASP A C 1
ATOM 588 O O . ASP A 1 77 ? -4.656 1.270 14.137 1.00 86.50 77 ASP A O 1
ATOM 592 N N . LYS A 1 78 ? -5.335 2.557 15.845 1.00 85.75 78 LYS A N 1
ATOM 593 C CA . LYS A 1 78 ? -6.381 1.644 16.343 1.00 85.75 78 LYS A CA 1
ATOM 594 C C . LYS A 1 78 ? -7.505 1.374 15.337 1.00 85.75 78 LYS A C 1
ATOM 596 O O . LYS A 1 78 ? -8.324 0.490 15.576 1.00 85.75 78 LYS A O 1
ATOM 601 N N . LYS A 1 79 ? -7.594 2.147 14.251 1.00 85.56 79 LYS A N 1
ATOM 602 C CA . LYS A 1 79 ? -8.609 1.959 13.209 1.00 85.56 79 LYS A CA 1
ATOM 603 C C . LYS A 1 79 ? -8.169 0.964 12.141 1.00 85.56 79 LYS A C 1
ATOM 605 O O . LYS A 1 79 ? -9.026 0.460 11.426 1.00 85.56 79 LYS A O 1
ATOM 610 N N . VAL A 1 80 ? -6.872 0.682 12.012 1.00 86.38 80 VAL A N 1
ATOM 611 C CA . VAL A 1 80 ? -6.345 -0.188 10.956 1.00 86.38 80 VAL A CA 1
ATOM 612 C C . VAL A 1 80 ? -6.509 -1.647 11.359 1.00 86.38 80 VAL A C 1
ATOM 614 O O . VAL A 1 80 ? -5.989 -2.092 12.377 1.00 86.38 80 VAL A O 1
ATOM 617 N N . ARG A 1 81 ? -7.235 -2.406 10.538 1.00 88.25 81 ARG A N 1
ATOM 618 C CA . ARG A 1 81 ? -7.507 -3.837 10.742 1.00 88.25 81 ARG A CA 1
ATOM 619 C C . ARG A 1 81 ? -6.916 -4.713 9.650 1.00 88.25 81 ARG A C 1
ATOM 621 O O . ARG A 1 81 ? -6.707 -5.905 9.851 1.00 88.25 81 ARG A O 1
ATOM 628 N N . THR A 1 82 ? -6.659 -4.147 8.477 1.00 86.38 82 THR A N 1
ATOM 629 C CA . THR A 1 82 ? -6.137 -4.893 7.333 1.00 86.38 82 THR A CA 1
ATOM 630 C C . THR A 1 82 ? -5.251 -3.989 6.495 1.00 86.38 82 THR A C 1
ATOM 632 O O . THR A 1 82 ? -5.628 -2.862 6.180 1.00 86.38 82 THR A O 1
ATOM 635 N N . ILE A 1 83 ? -4.077 -4.493 6.117 1.00 87.19 83 ILE A N 1
ATOM 636 C CA . ILE A 1 83 ? -3.154 -3.812 5.211 1.00 87.19 83 ILE A CA 1
ATOM 637 C C . ILE A 1 83 ? -3.083 -4.617 3.917 1.00 87.19 83 ILE A C 1
ATOM 639 O O . ILE A 1 83 ? -2.757 -5.801 3.933 1.00 87.19 83 ILE A O 1
ATOM 643 N N . ILE A 1 84 ? -3.371 -3.969 2.793 1.00 87.44 84 ILE A N 1
ATOM 644 C CA . ILE A 1 84 ? -3.214 -4.533 1.454 1.00 87.44 84 ILE A CA 1
ATOM 645 C C . ILE A 1 84 ? -1.951 -3.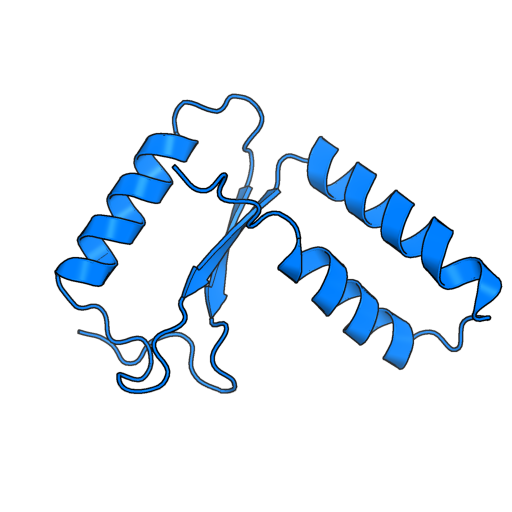941 0.850 1.00 87.44 84 ILE A C 1
ATOM 647 O O . ILE A 1 84 ? -1.874 -2.738 0.618 1.00 87.44 84 ILE A O 1
ATOM 651 N N . VAL A 1 85 ? -0.970 -4.781 0.547 1.00 90.25 85 VAL A N 1
ATOM 652 C CA . VAL A 1 85 ? 0.202 -4.365 -0.227 1.00 90.25 85 VAL A CA 1
ATOM 653 C C . VAL A 1 85 ? -0.072 -4.675 -1.691 1.00 90.25 85 VAL A C 1
ATOM 655 O O . VAL A 1 85 ? -0.398 -5.809 -2.033 1.00 90.25 85 VAL A O 1
ATOM 658 N N . ARG A 1 86 ? 0.041 -3.674 -2.565 1.00 88.19 86 ARG A N 1
ATOM 659 C CA . ARG A 1 86 ? -0.172 -3.842 -4.006 1.00 88.19 86 ARG A CA 1
ATOM 660 C C . ARG A 1 86 ? 0.896 -3.136 -4.819 1.00 88.19 86 ARG A C 1
ATOM 662 O O . ARG A 1 86 ? 1.515 -2.174 -4.376 1.00 88.19 86 ARG A O 1
ATOM 669 N N . SER A 1 87 ? 1.038 -3.571 -6.061 1.00 89.44 87 SER A N 1
ATOM 670 C CA . SER A 1 87 ? 1.776 -2.811 -7.058 1.00 89.44 87 SER A CA 1
ATOM 671 C C . SER A 1 87 ? 0.873 -1.808 -7.771 1.00 89.44 87 SER A C 1
ATOM 673 O O . SER A 1 87 ? -0.315 -2.059 -8.034 1.00 89.44 87 SER A O 1
ATOM 675 N N . GLU A 1 88 ? 1.458 -0.660 -8.082 1.00 87.81 88 GLU A N 1
ATOM 676 C CA . GLU A 1 88 ? 0.911 0.319 -9.022 1.00 87.81 88 GLU A CA 1
ATOM 677 C C . GLU A 1 88 ? 1.471 0.134 -10.438 1.00 87.81 88 GLU A C 1
ATOM 679 O O . GLU A 1 88 ? 0.964 0.733 -11.380 1.00 87.81 88 GLU A O 1
ATOM 684 N N . VAL A 1 89 ? 2.463 -0.746 -10.603 1.00 87.19 89 VAL A N 1
ATOM 685 C CA . VAL A 1 89 ? 3.071 -1.103 -11.887 1.00 87.19 89 VAL A CA 1
ATOM 686 C C . VAL A 1 89 ? 2.312 -2.295 -12.491 1.00 87.19 89 VAL A C 1
ATOM 688 O O . VAL A 1 89 ? 2.268 -3.364 -11.871 1.00 87.19 89 VAL A O 1
ATOM 691 N N . PRO A 1 90 ? 1.710 -2.160 -13.686 1.00 86.94 90 PRO A N 1
ATOM 692 C CA . PRO A 1 90 ? 1.016 -3.265 -14.345 1.00 86.94 90 PRO A CA 1
ATOM 693 C C . PRO A 1 90 ? 1.922 -4.483 -14.572 1.00 86.94 90 PRO A C 1
ATOM 695 O O . PRO A 1 90 ? 3.080 -4.347 -14.957 1.00 86.94 90 PRO A O 1
ATOM 698 N N . GLY A 1 91 ? 1.385 -5.683 -14.333 1.00 89.69 91 GLY A N 1
ATOM 699 C CA . GLY A 1 91 ? 2.062 -6.958 -14.613 1.00 89.69 91 GLY A CA 1
ATOM 700 C C . GLY A 1 91 ? 3.214 -7.330 -13.673 1.00 89.69 91 GLY A C 1
ATOM 701 O O . GLY A 1 91 ? 3.796 -8.398 -13.832 1.00 89.69 91 GLY A O 1
ATOM 702 N N . ILE A 1 92 ? 3.559 -6.485 -12.696 1.00 89.06 92 ILE A N 1
ATOM 703 C CA . ILE A 1 92 ? 4.723 -6.697 -11.829 1.00 89.06 92 ILE A CA 1
ATOM 704 C C . ILE A 1 92 ? 4.337 -6.387 -10.387 1.00 89.06 92 ILE A C 1
ATOM 706 O O . ILE A 1 92 ? 4.056 -5.236 -10.071 1.00 89.06 92 ILE A O 1
ATOM 710 N N . PHE A 1 93 ? 4.366 -7.381 -9.493 1.00 91.19 93 PHE A N 1
ATOM 711 C CA . PHE A 1 93 ? 4.258 -7.127 -8.051 1.00 91.19 93 PHE A CA 1
ATOM 712 C C . PHE A 1 93 ? 5.598 -6.629 -7.490 1.00 91.19 93 PHE A C 1
ATOM 714 O O . PHE A 1 93 ? 5.728 -5.447 -7.171 1.00 91.19 93 PHE A O 1
ATOM 721 N N . CYS A 1 94 ? 6.604 -7.507 -7.453 1.00 93.38 94 CYS A N 1
ATOM 722 C CA . CYS A 1 94 ? 8.006 -7.191 -7.184 1.00 93.38 94 CYS A CA 1
ATOM 723 C C . CYS A 1 94 ? 8.927 -8.184 -7.910 1.00 93.38 94 CYS A C 1
ATOM 725 O O . CYS A 1 94 ? 8.547 -9.331 -8.137 1.00 93.38 94 CYS A O 1
ATOM 727 N N . ALA A 1 95 ? 10.127 -7.739 -8.287 1.00 93.56 95 ALA A N 1
ATOM 728 C CA . ALA A 1 95 ? 11.119 -8.551 -9.001 1.00 93.56 95 ALA A CA 1
ATOM 729 C C . ALA A 1 95 ? 12.175 -9.211 -8.085 1.00 93.56 95 ALA A C 1
ATOM 731 O O . ALA A 1 95 ? 13.202 -9.664 -8.577 1.00 93.56 95 ALA A O 1
ATOM 732 N N . GLY A 1 96 ? 11.941 -9.268 -6.769 1.00 90.56 96 GLY A N 1
ATOM 733 C CA . GLY A 1 96 ? 12.918 -9.776 -5.793 1.00 90.56 96 GLY A CA 1
ATOM 734 C C . GLY A 1 96 ? 13.881 -8.700 -5.281 1.00 90.56 96 GLY A C 1
ATOM 735 O O . GLY A 1 96 ? 13.566 -7.513 -5.370 1.00 90.56 96 GLY A O 1
ATOM 736 N N . MET A 1 97 ? 15.005 -9.114 -4.683 1.00 82.00 97 MET A N 1
ATOM 737 C CA . MET A 1 97 ? 16.043 -8.210 -4.155 1.00 82.00 97 MET A CA 1
ATOM 738 C C . MET A 1 97 ? 16.916 -7.656 -5.276 1.00 82.00 97 MET A C 1
ATOM 740 O O . MET A 1 97 ? 17.491 -8.471 -6.023 1.00 82.00 97 MET A O 1
#